Protein AF-A0A2H6HXT9-F1 (afdb_monomer_lite)

Radius of gyration: 16.84 Å; chains: 1; bounding box: 43×30×34 Å

Structure (mmCIF, N/CA/C/O backbone):
data_AF-A0A2H6HXT9-F1
#
_entry.id   AF-A0A2H6HXT9-F1
#
loop_
_atom_site.group_PDB
_atom_site.id
_atom_site.type_symbol
_atom_site.label_atom_id
_atom_site.label_alt_id
_atom_site.label_comp_id
_atom_site.label_asym_id
_atom_site.label_entity_id
_atom_site.label_seq_id
_atom_site.pdbx_PDB_ins_code
_atom_site.Cartn_x
_atom_site.Cartn_y
_atom_site.Cartn_z
_atom_site.occupancy
_atom_site.B_iso_or_equiv
_atom_site.auth_seq_id
_atom_site.auth_comp_id
_atom_site.auth_asym_id
_atom_site.auth_atom_id
_atom_site.pdbx_PDB_model_num
ATOM 1 N N . MET A 1 1 ? -14.020 0.576 -11.201 1.00 38.22 1 MET A N 1
ATOM 2 C CA . MET A 1 1 ? -14.914 1.562 -10.554 1.00 38.22 1 MET A CA 1
ATOM 3 C C . MET A 1 1 ? -15.436 0.905 -9.284 1.00 38.22 1 MET A C 1
ATOM 5 O O . MET A 1 1 ? -15.915 -0.216 -9.389 1.00 38.22 1 MET A O 1
ATOM 9 N N . MET A 1 2 ? -15.226 1.505 -8.109 1.00 42.09 2 MET A N 1
ATOM 10 C CA . MET A 1 2 ? -15.577 0.896 -6.816 1.00 42.09 2 MET A CA 1
ATOM 11 C C . MET A 1 2 ?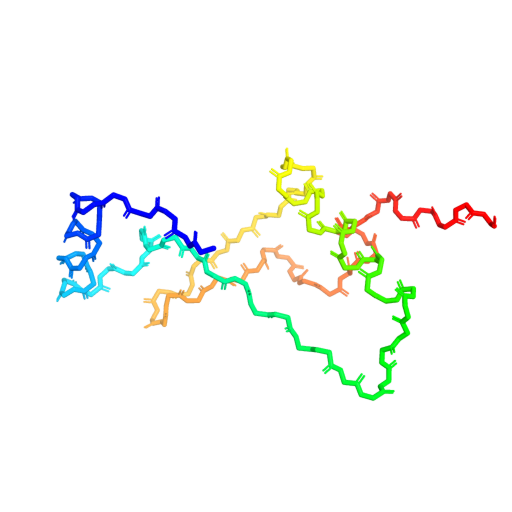 -17.100 0.702 -6.741 1.00 42.09 2 MET A C 1
ATOM 13 O O . MET A 1 2 ? -17.845 1.674 -6.831 1.00 42.09 2 MET A O 1
ATOM 17 N N . GLN A 1 3 ? -17.559 -0.546 -6.648 1.00 49.47 3 GLN A N 1
ATOM 18 C CA . GLN A 1 3 ? -18.977 -0.892 -6.526 1.00 49.47 3 GLN A CA 1
ATOM 19 C C . GLN A 1 3 ? -19.381 -0.842 -5.050 1.00 49.47 3 GLN A C 1
ATOM 21 O O . GLN A 1 3 ? -19.523 -1.876 -4.410 1.00 49.47 3 GLN A O 1
ATOM 26 N N . VAL A 1 4 ? -19.513 0.360 -4.494 1.00 56.03 4 VAL A N 1
ATOM 27 C CA . VAL A 1 4 ? -20.098 0.536 -3.159 1.00 56.03 4 VAL A CA 1
ATOM 28 C C . VAL A 1 4 ? -21.611 0.640 -3.334 1.00 56.03 4 VAL A C 1
ATOM 30 O O . VAL A 1 4 ? -22.085 1.490 -4.091 1.00 56.03 4 VAL A O 1
ATOM 33 N N . GLY A 1 5 ? -22.377 -0.235 -2.681 1.00 65.19 5 GLY A N 1
ATOM 34 C CA . GLY A 1 5 ? -23.839 -0.166 -2.723 1.00 65.19 5 GLY A CA 1
ATOM 35 C C . GLY A 1 5 ? -24.352 1.135 -2.092 1.00 65.19 5 GLY A C 1
ATOM 36 O O . GLY A 1 5 ? -23.758 1.645 -1.145 1.00 65.19 5 GLY A O 1
ATOM 37 N N . GLU A 1 6 ? -25.478 1.673 -2.571 1.00 62.91 6 GLU A N 1
ATOM 38 C CA . GLU A 1 6 ? -26.057 2.949 -2.093 1.00 62.91 6 GLU A CA 1
ATOM 39 C C . GLU A 1 6 ? -26.217 3.031 -0.562 1.00 62.91 6 GLU A C 1
ATOM 41 O O . GLU A 1 6 ? -26.062 4.095 0.039 1.00 62.91 6 GLU A O 1
ATOM 46 N N . VAL A 1 7 ? -26.499 1.896 0.084 1.00 62.38 7 VAL A N 1
ATOM 47 C CA . VAL A 1 7 ? -26.669 1.800 1.540 1.00 62.38 7 VAL A CA 1
ATOM 48 C C . VAL A 1 7 ? -25.334 1.948 2.280 1.00 62.38 7 VAL A C 1
ATOM 50 O O . VAL A 1 7 ? -25.271 2.662 3.282 1.00 62.38 7 VAL A O 1
ATOM 53 N N . GLU A 1 8 ? -24.260 1.341 1.770 1.00 62.88 8 GLU A N 1
ATOM 54 C CA . GLU A 1 8 ? -22.905 1.482 2.320 1.00 62.88 8 GLU A CA 1
ATOM 55 C C . GLU A 1 8 ? -22.364 2.896 2.104 1.00 62.88 8 GLU A C 1
ATOM 57 O O . GLU A 1 8 ? -21.839 3.504 3.034 1.00 62.88 8 GLU A O 1
ATOM 62 N N . ALA A 1 9 ? -22.580 3.479 0.921 1.00 64.25 9 ALA A N 1
ATOM 63 C CA . ALA A 1 9 ? -22.158 4.846 0.614 1.00 64.25 9 ALA A CA 1
ATOM 64 C C . ALA A 1 9 ? -22.768 5.880 1.580 1.00 64.25 9 ALA A C 1
ATOM 66 O O . ALA A 1 9 ? -22.097 6.832 2.000 1.00 64.25 9 ALA A O 1
ATOM 67 N N . ARG A 1 10 ? -24.030 5.676 1.983 1.00 67.69 10 ARG A N 1
ATOM 68 C CA . ARG A 1 10 ? -24.702 6.526 2.972 1.00 67.69 10 ARG A CA 1
ATOM 69 C C . ARG A 1 10 ? -24.127 6.335 4.375 1.00 67.69 10 ARG A C 1
ATOM 71 O O . ARG A 1 10 ? -23.859 7.328 5.049 1.00 67.69 10 ARG A O 1
ATOM 78 N N . ALA A 1 11 ? -23.873 5.093 4.787 1.00 66.31 11 ALA A N 1
ATOM 79 C CA . ALA A 1 11 ? -23.238 4.802 6.072 1.00 66.31 11 ALA A CA 1
ATOM 80 C C . ALA A 1 11 ? -21.834 5.429 6.173 1.00 66.31 11 ALA A C 1
ATOM 82 O O . ALA A 1 11 ? -21.501 6.025 7.197 1.00 66.31 11 ALA A O 1
ATOM 83 N N . TYR A 1 12 ? -21.045 5.384 5.094 1.00 63.53 12 TYR A N 1
ATOM 84 C CA . TYR A 1 12 ? -19.742 6.052 5.031 1.00 63.53 12 TYR A CA 1
ATOM 85 C C . TYR A 1 12 ? -19.864 7.573 5.094 1.00 63.53 12 TYR A C 1
ATOM 87 O O . TYR A 1 12 ? -19.135 8.213 5.847 1.00 63.53 12 TYR A O 1
ATOM 95 N N . SER A 1 13 ? -20.818 8.158 4.368 1.00 64.56 13 SER A N 1
ATOM 96 C CA . SER A 1 13 ? -21.043 9.609 4.384 1.00 64.56 13 SER A CA 1
ATOM 97 C C . SER A 1 13 ? -21.379 10.124 5.788 1.00 64.56 13 SER A C 1
ATOM 99 O O . SER A 1 13 ? -20.864 11.160 6.204 1.00 64.56 13 SER A O 1
ATOM 101 N N . GLU A 1 14 ? -22.186 9.387 6.555 1.00 67.44 14 GLU A N 1
ATOM 102 C CA . GLU A 1 14 ? -22.502 9.743 7.942 1.00 67.44 14 GLU A CA 1
ATOM 103 C C . GLU A 1 14 ? -21.301 9.607 8.892 1.00 67.44 14 GLU A C 1
ATOM 105 O O . GLU A 1 14 ? -21.137 10.426 9.795 1.00 67.44 14 GLU A O 1
ATOM 110 N N . GLN A 1 15 ? -20.447 8.598 8.702 1.00 64.44 15 GLN A N 1
ATOM 111 C CA . GLN A 1 15 ? -19.224 8.412 9.498 1.00 64.44 15 GLN A CA 1
ATOM 112 C C . GLN A 1 15 ? -18.219 9.546 9.240 1.00 64.44 15 GLN A C 1
ATOM 114 O O . GLN A 1 15 ? -17.683 10.129 10.184 1.00 64.44 15 GLN A O 1
ATOM 119 N N . VAL A 1 16 ? -18.058 9.943 7.973 1.00 65.62 16 VAL A N 1
ATOM 120 C CA . VAL A 1 16 ? -17.210 11.074 7.566 1.00 65.62 16 VAL A CA 1
ATOM 121 C C . VAL A 1 16 ? -17.710 12.392 8.150 1.00 65.62 16 VAL A C 1
ATOM 123 O O . VAL A 1 16 ? -16.905 13.179 8.644 1.00 65.62 16 VAL A O 1
ATOM 126 N N . GLN A 1 17 ? -19.027 12.625 8.157 1.00 68.94 17 GLN A N 1
ATOM 127 C CA . GLN A 1 17 ? -19.623 13.806 8.798 1.00 68.94 17 GLN A CA 1
ATOM 128 C C . GLN A 1 17 ? -19.396 13.837 10.315 1.00 68.94 17 GLN A C 1
ATOM 130 O O . GLN A 1 17 ? -19.299 14.914 10.898 1.00 68.94 17 GLN A O 1
ATOM 135 N N . ARG A 1 18 ? -19.275 12.666 10.951 1.00 68.62 18 ARG A N 1
ATOM 136 C CA . ARG A 1 18 ? -18.935 12.516 12.375 1.00 68.62 18 ARG A CA 1
ATOM 137 C C . ARG A 1 18 ? -17.422 12.556 12.641 1.00 68.62 18 ARG A C 1
ATOM 139 O O . ARG A 1 18 ? -17.008 12.350 13.775 1.00 68.62 18 ARG A O 1
ATOM 146 N N . GLY A 1 19 ? -16.605 12.824 11.618 1.00 57.06 19 GLY A N 1
ATOM 147 C CA . GLY A 1 19 ? -15.148 12.931 11.723 1.00 57.06 19 GLY A CA 1
ATOM 148 C C . GLY A 1 19 ? -14.401 11.595 11.701 1.00 57.06 19 GLY A C 1
ATOM 149 O O . GLY A 1 19 ? -13.176 11.597 11.755 1.00 57.06 19 GLY A O 1
ATOM 150 N N . ASN A 1 20 ? -15.101 10.464 11.572 1.00 55.84 20 ASN A N 1
ATOM 151 C CA . ASN A 1 20 ? -14.496 9.137 11.540 1.00 55.84 20 ASN A CA 1
ATOM 152 C C . ASN A 1 20 ? -14.316 8.657 10.089 1.00 55.84 20 ASN A C 1
ATOM 154 O O . ASN A 1 20 ? -15.278 8.275 9.421 1.00 55.84 20 ASN A O 1
ATOM 158 N N . LYS A 1 21 ? -13.073 8.679 9.595 1.00 61.06 21 LYS A N 1
ATOM 159 C CA . LYS A 1 21 ? -12.719 8.268 8.223 1.00 61.06 21 LYS A CA 1
ATOM 160 C C . LYS A 1 21 ? -12.161 6.844 8.129 1.00 61.06 21 LYS A C 1
ATOM 162 O O . LYS A 1 21 ? -11.927 6.378 7.018 1.00 61.06 21 LYS A O 1
ATOM 167 N N . SER A 1 22 ? -11.995 6.149 9.257 1.00 57.31 22 SER A N 1
ATOM 168 C CA . SER A 1 22 ? -11.368 4.814 9.317 1.00 57.31 22 SER A CA 1
ATOM 169 C C . SER A 1 22 ? -12.125 3.734 8.536 1.00 57.31 22 SER A C 1
ATOM 171 O O . SER A 1 22 ? -11.544 2.729 8.143 1.00 57.31 22 SER A O 1
ATOM 173 N N . LEU A 1 23 ? -13.423 3.941 8.290 1.00 54.62 23 LEU A N 1
ATOM 174 C CA . LEU A 1 23 ? -14.290 2.973 7.617 1.00 54.62 23 LEU A CA 1
ATOM 175 C C . LEU A 1 23 ? -14.412 3.196 6.107 1.00 54.62 23 LEU A C 1
ATOM 177 O O . LEU A 1 23 ? -15.010 2.360 5.436 1.00 54.62 23 LEU A O 1
ATOM 181 N N . ILE A 1 24 ? -13.888 4.298 5.556 1.00 59.94 24 ILE A N 1
ATOM 182 C CA . ILE A 1 24 ? -13.920 4.503 4.104 1.00 59.94 24 ILE A CA 1
ATOM 183 C C . ILE A 1 24 ? -12.993 3.462 3.468 1.00 59.94 24 ILE A C 1
ATOM 185 O O . ILE A 1 24 ? -11.822 3.410 3.847 1.00 59.94 24 ILE A O 1
ATOM 189 N N . PRO A 1 25 ? -13.464 2.671 2.486 1.00 63.53 25 PRO A N 1
ATOM 190 C CA . PRO A 1 25 ? -12.591 1.801 1.716 1.00 63.53 25 PRO A CA 1
ATOM 191 C C . PRO A 1 25 ? -11.413 2.613 1.169 1.00 63.53 25 PRO A C 1
ATOM 193 O O . PRO A 1 25 ? -11.600 3.546 0.384 1.00 63.53 25 PRO A O 1
ATOM 196 N N . GLY A 1 26 ? -10.205 2.298 1.636 1.00 66.25 26 GLY A N 1
ATOM 197 C CA . GLY A 1 26 ? -9.001 3.013 1.233 1.00 66.25 26 GLY A CA 1
ATOM 198 C C . GLY A 1 26 ? -8.800 2.948 -0.282 1.00 66.25 26 GLY A C 1
ATOM 199 O O . GLY A 1 26 ? -9.141 1.960 -0.932 1.00 66.25 26 GLY A O 1
ATOM 200 N N . ALA A 1 27 ? -8.231 4.007 -0.853 1.00 68.56 27 ALA A N 1
ATOM 201 C CA . ALA A 1 27 ? -7.804 4.030 -2.245 1.00 68.56 27 ALA A CA 1
ATOM 202 C C . ALA A 1 27 ? -6.284 4.183 -2.297 1.00 68.56 27 ALA A C 1
ATOM 204 O O . ALA A 1 27 ? -5.723 5.081 -1.672 1.00 68.56 27 ALA A O 1
ATOM 205 N N . VAL A 1 28 ? -5.619 3.323 -3.066 1.00 74.81 28 VAL A N 1
ATOM 206 C CA . VAL A 1 28 ? -4.180 3.434 -3.317 1.00 74.81 28 VAL A CA 1
ATOM 207 C C . VAL A 1 28 ? -3.973 4.201 -4.619 1.00 74.81 28 VAL A C 1
ATOM 209 O O . VAL A 1 28 ? -4.547 3.851 -5.652 1.00 74.81 28 VAL A O 1
ATOM 212 N N . ARG A 1 29 ? -3.147 5.253 -4.582 1.00 79.81 29 ARG A N 1
ATOM 213 C CA . ARG A 1 29 ? -2.704 5.978 -5.779 1.00 79.81 29 ARG A CA 1
ATOM 214 C C . ARG A 1 29 ? -1.267 5.595 -6.096 1.00 79.81 29 ARG A C 1
ATOM 216 O O . ARG A 1 29 ? -0.380 5.826 -5.282 1.00 79.81 29 ARG A O 1
ATOM 223 N N . ILE A 1 30 ? -1.038 5.108 -7.308 1.00 82.31 30 ILE A N 1
ATOM 224 C CA . ILE A 1 30 ? 0.303 4.878 -7.853 1.00 82.31 30 ILE A CA 1
ATOM 225 C C . ILE A 1 30 ? 0.523 5.880 -8.984 1.00 82.31 30 ILE A C 1
ATOM 227 O O . ILE A 1 30 ? -0.374 6.123 -9.793 1.00 82.31 30 ILE A O 1
ATOM 231 N N . SER A 1 31 ? 1.693 6.512 -9.010 1.00 86.00 31 SER A N 1
ATOM 232 C CA . SER A 1 31 ? 2.056 7.508 -10.018 1.00 86.00 31 SER A CA 1
ATOM 233 C C . SER A 1 31 ? 3.281 7.022 -10.780 1.00 86.00 31 SER A C 1
ATOM 235 O O . SER A 1 31 ? 4.354 6.918 -10.197 1.00 86.00 31 SER A O 1
ATOM 237 N N . PHE A 1 32 ? 3.109 6.741 -12.072 1.00 84.50 32 PHE A N 1
ATOM 238 C CA . PHE A 1 32 ? 4.212 6.414 -12.973 1.00 84.50 32 PHE A CA 1
ATOM 239 C C . PHE A 1 32 ? 4.770 7.688 -13.621 1.00 84.50 32 PHE A C 1
ATOM 241 O O . PHE A 1 32 ? 4.013 8.592 -13.984 1.00 84.50 32 PHE A O 1
ATOM 248 N N . GLY A 1 33 ? 6.090 7.766 -13.757 1.00 85.00 33 GLY A N 1
ATOM 249 C CA . GLY A 1 33 ? 6.820 8.852 -14.405 1.00 85.00 33 GLY A CA 1
ATOM 250 C C . GLY A 1 33 ? 7.749 8.351 -15.511 1.00 85.00 33 GLY A C 1
ATOM 251 O O . GLY A 1 33 ? 7.829 7.160 -15.791 1.00 85.00 33 GLY A O 1
ATOM 252 N N . LEU A 1 34 ? 8.496 9.282 -16.114 1.00 81.44 34 LEU A N 1
ATOM 253 C CA . LEU A 1 34 ? 9.416 9.032 -17.240 1.00 81.44 34 LEU A CA 1
ATOM 254 C C . LEU A 1 34 ? 10.501 7.976 -16.970 1.00 81.44 34 LEU A C 1
ATOM 256 O O . LEU A 1 34 ? 11.107 7.478 -17.911 1.00 81.44 34 LEU A O 1
ATOM 260 N N . TYR A 1 35 ? 10.763 7.662 -15.703 1.00 83.69 35 TYR A N 1
ATOM 261 C CA . TYR A 1 35 ? 11.812 6.732 -15.287 1.00 83.69 35 TYR A CA 1
ATOM 262 C C . TYR A 1 35 ? 11.299 5.329 -14.967 1.00 83.69 35 TYR A C 1
ATOM 264 O O . TYR A 1 35 ? 12.097 4.480 -14.588 1.00 83.69 35 TYR A O 1
ATOM 272 N N . ASN A 1 36 ? 9.993 5.078 -15.084 1.00 86.88 36 ASN A N 1
ATOM 273 C CA . ASN A 1 36 ? 9.469 3.732 -14.909 1.00 86.88 36 ASN A CA 1
ATOM 274 C C . ASN A 1 36 ? 9.633 2.924 -16.194 1.00 86.88 36 ASN A C 1
ATOM 276 O O . ASN A 1 36 ? 9.302 3.384 -17.286 1.00 86.88 36 ASN A O 1
ATOM 280 N N . SER A 1 37 ? 10.128 1.706 -16.033 1.00 90.88 37 SER A N 1
ATOM 281 C CA . SER A 1 37 ? 10.160 0.668 -17.056 1.00 90.88 37 SER A CA 1
ATOM 282 C C . SER A 1 37 ? 8.949 -0.259 -16.930 1.00 90.88 37 SER A C 1
ATOM 284 O O . SER A 1 37 ? 8.265 -0.267 -15.906 1.00 90.88 37 SER A O 1
ATOM 286 N N . GLU A 1 38 ? 8.701 -1.084 -17.947 1.00 91.69 38 GLU A N 1
ATOM 287 C CA . GLU A 1 38 ? 7.691 -2.153 -17.872 1.00 91.69 38 GLU A CA 1
ATOM 288 C C . GLU A 1 38 ? 7.960 -3.094 -16.689 1.00 91.69 38 GLU A C 1
ATOM 290 O O . GLU A 1 38 ? 7.045 -3.413 -15.937 1.00 91.69 38 GLU A O 1
ATOM 295 N N . ALA A 1 39 ? 9.233 -3.405 -16.421 1.00 88.81 39 ALA A N 1
ATOM 296 C CA . ALA A 1 39 ? 9.628 -4.211 -15.269 1.00 88.81 39 ALA A CA 1
ATOM 297 C C . ALA A 1 39 ? 9.233 -3.574 -13.921 1.00 88.81 39 ALA A C 1
ATOM 299 O O . ALA A 1 39 ? 8.951 -4.287 -12.959 1.00 88.81 39 ALA A O 1
ATOM 300 N N . ASP A 1 40 ? 9.186 -2.242 -13.822 1.00 87.44 40 ASP A N 1
ATOM 301 C CA . ASP A 1 40 ? 8.710 -1.568 -12.606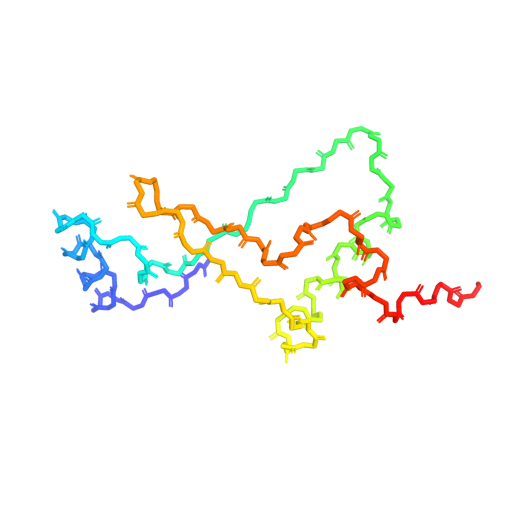 1.00 87.44 40 ASP A CA 1
ATOM 302 C C . ASP A 1 40 ? 7.190 -1.681 -12.452 1.00 87.44 40 ASP A C 1
ATOM 304 O O . ASP A 1 40 ? 6.688 -1.784 -11.331 1.00 87.44 40 ASP A O 1
ATOM 308 N N . VAL A 1 41 ? 6.455 -1.699 -13.569 1.00 89.38 41 VAL A N 1
ATOM 309 C CA . VAL A 1 41 ? 5.008 -1.950 -13.573 1.00 89.38 41 VAL A CA 1
ATOM 310 C C . VAL A 1 41 ? 4.724 -3.388 -13.141 1.00 89.38 41 VAL A C 1
ATOM 312 O O . VAL A 1 41 ? 3.875 -3.594 -12.276 1.00 89.38 41 VAL A O 1
ATOM 315 N N . ASP A 1 42 ? 5.470 -4.364 -13.660 1.00 89.94 42 ASP A N 1
ATOM 316 C CA . ASP A 1 42 ? 5.314 -5.777 -13.296 1.00 89.94 42 ASP A CA 1
ATOM 317 C C . ASP A 1 42 ? 5.574 -6.014 -11.805 1.00 89.94 42 ASP A C 1
ATOM 319 O O . ASP A 1 42 ? 4.770 -6.656 -11.124 1.00 89.94 42 ASP A O 1
ATOM 323 N N . ARG A 1 43 ? 6.639 -5.415 -11.254 1.00 86.00 43 ARG A N 1
ATOM 324 C CA . ARG A 1 43 ? 6.916 -5.461 -9.807 1.00 86.00 43 ARG A CA 1
ATOM 325 C C . ARG A 1 43 ? 5.786 -4.844 -8.983 1.00 86.00 43 ARG A C 1
ATOM 327 O O . ARG A 1 43 ? 5.427 -5.384 -7.938 1.00 86.00 43 ARG A O 1
ATOM 334 N N . ALA A 1 44 ? 5.209 -3.729 -9.438 1.00 87.75 44 ALA A N 1
ATOM 335 C CA . ALA A 1 44 ? 4.084 -3.099 -8.752 1.00 87.75 44 ALA A CA 1
ATOM 336 C C . ALA A 1 44 ? 2.829 -3.990 -8.773 1.00 87.75 44 ALA A C 1
ATOM 338 O O . ALA A 1 44 ? 2.134 -4.094 -7.760 1.00 87.75 44 ALA A O 1
ATOM 339 N N . LEU A 1 45 ? 2.547 -4.651 -9.900 1.00 90.00 45 LEU A N 1
ATOM 340 C CA . LEU A 1 45 ? 1.425 -5.581 -10.032 1.00 90.00 45 LEU A CA 1
ATOM 341 C C . LEU A 1 45 ? 1.593 -6.814 -9.138 1.00 90.00 45 LEU A C 1
ATOM 343 O O . LEU A 1 45 ? 0.635 -7.193 -8.460 1.00 90.00 45 LEU A O 1
ATOM 347 N N . ASP A 1 46 ? 2.790 -7.404 -9.084 1.00 89.00 46 ASP A N 1
ATOM 348 C CA . ASP A 1 46 ? 3.068 -8.549 -8.208 1.00 89.00 46 ASP A CA 1
ATOM 349 C C . ASP A 1 46 ? 2.882 -8.186 -6.727 1.00 89.00 46 ASP A C 1
ATOM 351 O O . ASP A 1 46 ? 2.146 -8.860 -5.996 1.00 89.00 46 ASP A O 1
ATOM 355 N N . ALA A 1 47 ? 3.459 -7.060 -6.298 1.00 85.50 47 ALA A N 1
ATOM 356 C CA . ALA A 1 47 ? 3.319 -6.574 -4.930 1.00 85.50 47 ALA A CA 1
ATOM 357 C C . ALA A 1 47 ? 1.846 -6.332 -4.555 1.00 85.50 47 ALA A C 1
ATOM 359 O O . ALA A 1 47 ? 1.392 -6.781 -3.499 1.00 85.50 47 ALA A O 1
ATOM 360 N N . LEU A 1 48 ? 1.068 -5.683 -5.430 1.00 87.44 48 LEU A N 1
ATOM 361 C CA . LEU A 1 48 ? -0.366 -5.470 -5.212 1.00 87.44 48 LEU A CA 1
ATOM 362 C C . LEU A 1 48 ? -1.141 -6.787 -5.125 1.00 87.44 48 LEU A C 1
ATOM 364 O O . LEU A 1 48 ? -2.017 -6.920 -4.270 1.00 87.44 48 LEU A O 1
ATOM 368 N N . ALA A 1 49 ? -0.827 -7.763 -5.978 1.00 88.19 49 ALA A N 1
ATOM 369 C CA . ALA A 1 49 ? -1.485 -9.063 -5.963 1.00 88.19 49 ALA A CA 1
ATOM 370 C C . ALA A 1 49 ? -1.214 -9.820 -4.653 1.00 88.19 49 ALA A C 1
ATOM 372 O O . ALA A 1 49 ? -2.130 -10.424 -4.095 1.00 88.19 49 ALA A O 1
ATOM 373 N N . ARG A 1 50 ? 0.015 -9.751 -4.130 1.00 84.50 50 ARG A N 1
ATOM 374 C CA . ARG A 1 50 ? 0.395 -10.325 -2.827 1.00 84.50 50 ARG A CA 1
ATOM 375 C C . ARG A 1 50 ? -0.331 -9.647 -1.668 1.00 84.50 50 ARG A C 1
ATOM 377 O O . ARG A 1 50 ? -0.906 -10.335 -0.829 1.00 84.50 50 ARG A O 1
ATOM 384 N N . ILE A 1 51 ? -0.380 -8.313 -1.655 1.00 85.31 51 ILE A N 1
ATOM 385 C CA . ILE A 1 51 ? -1.135 -7.548 -0.648 1.00 85.31 51 ILE A CA 1
ATOM 386 C C . ILE A 1 51 ? -2.620 -7.928 -0.691 1.00 85.31 51 ILE A C 1
ATOM 388 O O . ILE A 1 51 ? -3.211 -8.208 0.347 1.00 85.31 51 ILE A O 1
ATOM 392 N N . ALA A 1 52 ? -3.215 -8.006 -1.884 1.00 84.25 52 ALA A N 1
ATOM 393 C CA . ALA A 1 52 ? -4.625 -8.359 -2.052 1.00 84.25 52 ALA A CA 1
ATOM 394 C C . ALA A 1 52 ? -4.958 -9.782 -1.570 1.00 84.25 52 ALA A C 1
ATOM 396 O O . ALA A 1 52 ? -6.083 -10.033 -1.142 1.00 84.25 52 ALA A O 1
ATOM 397 N N . ARG A 1 53 ? -3.992 -10.709 -1.621 1.00 87.81 53 ARG A N 1
ATOM 398 C CA . ARG A 1 53 ? -4.124 -12.066 -1.066 1.00 87.81 53 ARG A CA 1
ATOM 399 C C . ARG A 1 53 ? -3.863 -12.147 0.440 1.00 87.81 53 ARG A C 1
ATOM 401 O O . ARG A 1 53 ? -4.173 -13.171 1.039 1.00 87.81 53 ARG A O 1
ATOM 408 N N . GLY A 1 54 ? -3.334 -11.086 1.050 1.00 84.12 54 GLY A N 1
ATOM 409 C CA . GLY A 1 54 ? -2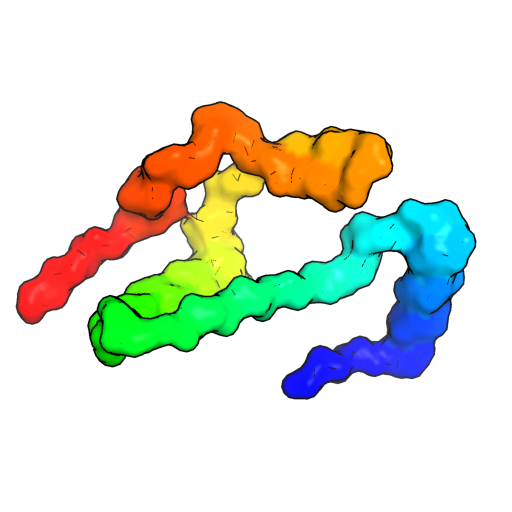.915 -11.085 2.452 1.00 84.12 54 GLY A CA 1
ATOM 410 C C . GLY A 1 54 ? -1.539 -11.717 2.689 1.00 84.12 54 GLY A C 1
ATOM 411 O O . GLY A 1 54 ? -1.207 -12.022 3.829 1.00 84.12 54 GLY A O 1
ATOM 412 N N . ASP A 1 55 ? -0.725 -11.886 1.640 1.00 82.25 55 ASP A N 1
ATOM 413 C CA . ASP A 1 55 ? 0.623 -12.478 1.727 1.00 82.25 55 ASP A CA 1
ATOM 414 C C . ASP A 1 55 ? 1.648 -11.523 2.376 1.00 82.25 55 ASP A C 1
ATOM 416 O O . ASP A 1 55 ? 2.794 -11.898 2.618 1.00 82.25 55 ASP A O 1
ATOM 420 N N . VAL A 1 56 ? 1.255 -10.269 2.620 1.00 79.56 56 VAL A N 1
ATOM 421 C CA . VAL A 1 56 ? 2.074 -9.234 3.256 1.00 79.56 56 VAL A CA 1
ATOM 422 C C . VAL A 1 56 ? 1.438 -8.875 4.594 1.00 79.56 56 VAL A C 1
ATOM 424 O O . VAL A 1 56 ? 0.358 -8.288 4.634 1.00 79.56 56 VAL A O 1
ATOM 427 N N . ALA A 1 57 ? 2.120 -9.215 5.687 1.00 74.69 57 ALA A N 1
ATOM 428 C CA . ALA A 1 57 ? 1.698 -8.885 7.042 1.00 74.69 57 ALA A CA 1
ATOM 429 C C . ALA A 1 57 ? 2.585 -7.766 7.598 1.00 74.69 57 ALA A C 1
ATOM 431 O O . ALA A 1 57 ? 3.753 -7.983 7.919 1.00 74.69 57 ALA A O 1
ATOM 432 N N . LEU A 1 58 ? 2.019 -6.564 7.697 1.00 78.44 58 LEU A N 1
ATOM 433 C CA . LEU A 1 58 ? 2.632 -5.423 8.367 1.00 78.44 58 LEU A CA 1
ATOM 434 C C . LEU A 1 58 ? 1.691 -4.914 9.450 1.00 78.44 58 LEU A C 1
ATOM 436 O O . LEU A 1 58 ? 0.495 -4.746 9.218 1.00 78.44 58 LEU A O 1
ATOM 440 N N . GLU A 1 59 ? 2.249 -4.666 10.628 1.00 83.31 59 GLU A N 1
ATOM 441 C CA . GLU A 1 59 ? 1.538 -3.994 11.707 1.00 83.31 59 GLU A CA 1
ATOM 442 C C . GLU A 1 59 ? 1.632 -2.483 11.503 1.00 83.31 59 GLU A C 1
ATOM 444 O O . GLU A 1 59 ? 2.697 -1.963 11.166 1.00 83.31 59 GLU A O 1
ATOM 449 N N . TYR A 1 60 ? 0.520 -1.782 11.711 1.00 82.00 60 TYR A N 1
ATOM 450 C CA . TYR A 1 60 ? 0.434 -0.330 11.597 1.00 82.00 60 TYR A CA 1
ATOM 451 C C . TYR A 1 60 ? -0.092 0.273 12.899 1.00 82.00 60 TYR A C 1
ATOM 453 O O . TYR A 1 60 ? -1.002 -0.280 13.517 1.00 82.00 60 TYR A O 1
ATOM 461 N N . GLU A 1 61 ? 0.455 1.421 13.284 1.00 85.25 61 GLU A N 1
ATOM 462 C CA . GLU A 1 61 ? -0.057 2.278 14.350 1.00 85.25 61 GLU A CA 1
ATOM 463 C C . GLU A 1 61 ? -0.751 3.510 13.758 1.00 85.25 61 GLU A C 1
ATOM 465 O O . GLU A 1 61 ? -0.275 4.093 12.782 1.00 85.25 61 GLU A O 1
ATOM 470 N N . GLU A 1 62 ? -1.896 3.884 14.331 1.00 82.31 62 GLU A N 1
ATOM 471 C CA . GLU A 1 62 ? -2.662 5.061 13.917 1.00 82.31 62 GLU A CA 1
ATOM 472 C C . GLU A 1 62 ? -2.167 6.311 14.658 1.00 82.31 62 GLU A C 1
ATOM 474 O O . GLU A 1 62 ? -2.201 6.396 15.889 1.00 82.31 62 GLU A O 1
ATOM 479 N N . GLU A 1 63 ? -1.752 7.316 13.897 1.00 82.56 63 GLU A N 1
ATOM 480 C CA . GLU A 1 63 ? -1.535 8.675 14.360 1.00 82.56 63 GLU A CA 1
ATOM 481 C C . GLU A 1 63 ? -2.899 9.361 14.484 1.00 82.56 63 GLU A C 1
ATOM 483 O O . GLU A 1 63 ? -3.558 9.723 13.512 1.00 82.56 63 GLU A O 1
ATOM 488 N N . THR A 1 64 ? -3.358 9.481 15.726 1.00 70.12 64 THR A N 1
ATOM 489 C CA . THR A 1 64 ? -4.738 9.881 16.045 1.00 70.12 64 THR A CA 1
ATOM 490 C C . THR A 1 64 ? -5.098 11.323 15.680 1.00 70.12 64 THR A C 1
ATOM 492 O O . THR A 1 64 ? -6.283 11.659 15.670 1.00 70.12 64 THR A O 1
ATOM 495 N N . VAL A 1 65 ? -4.126 12.194 15.388 1.00 73.94 65 VAL A N 1
ATOM 496 C CA . VAL A 1 65 ? -4.395 13.610 15.085 1.00 73.94 65 VAL A CA 1
ATOM 497 C C . VAL A 1 65 ? -4.813 13.790 13.623 1.00 73.94 65 VAL A C 1
ATOM 499 O O . VAL A 1 65 ? -5.714 14.581 13.337 1.00 73.94 65 VAL A O 1
ATOM 502 N N . HIS A 1 66 ? -4.208 13.040 12.704 1.00 70.94 66 HIS A N 1
ATOM 503 C CA . HIS A 1 66 ? -4.434 13.134 11.261 1.00 70.94 66 HIS A CA 1
ATOM 504 C C . HIS A 1 66 ? -5.101 11.876 10.685 1.00 70.94 66 HIS A C 1
ATOM 506 O O . HIS A 1 66 ? -5.582 11.909 9.549 1.00 70.94 66 HIS A O 1
ATOM 512 N N . GLY A 1 67 ? -5.191 10.798 11.474 1.00 69.81 67 GLY A N 1
ATOM 513 C CA . GLY A 1 67 ? -5.685 9.491 11.034 1.00 69.81 67 GLY A CA 1
ATOM 514 C C . GLY A 1 67 ? -4.719 8.811 10.063 1.00 69.81 67 GLY A C 1
ATOM 515 O O . GLY A 1 67 ? -5.150 8.067 9.180 1.00 69.81 67 GLY A O 1
ATOM 516 N N . GLU A 1 68 ? -3.427 9.136 10.161 1.00 78.12 68 GLU A N 1
ATOM 517 C CA . GLU A 1 68 ? -2.379 8.514 9.356 1.00 78.12 68 GLU A CA 1
ATOM 518 C C . GLU A 1 68 ? -1.969 7.180 9.976 1.00 78.12 68 GLU A C 1
ATOM 520 O O . GLU A 1 68 ? -1.986 7.017 11.189 1.00 78.12 68 GLU A O 1
ATOM 525 N N . PHE A 1 69 ? -1.593 6.211 9.146 1.00 80.12 69 PHE A N 1
ATOM 526 C CA . PHE A 1 69 ? -1.111 4.916 9.614 1.00 80.12 69 PHE A CA 1
ATOM 527 C C . PHE A 1 69 ? 0.373 4.788 9.296 1.00 80.12 69 PHE A C 1
ATOM 529 O O . PHE A 1 69 ? 0.779 4.910 8.136 1.00 80.12 69 PHE A O 1
ATOM 536 N N . HIS A 1 70 ? 1.179 4.494 10.311 1.00 81.06 70 HIS A N 1
ATOM 537 C CA . HIS A 1 70 ? 2.610 4.259 10.163 1.00 81.06 70 HIS A CA 1
ATOM 538 C C . HIS A 1 70 ? 2.938 2.801 10.478 1.00 81.06 70 HIS A C 1
ATOM 540 O O . HIS A 1 70 ? 2.409 2.254 11.441 1.00 81.06 70 HIS A O 1
ATOM 546 N N . PRO A 1 71 ? 3.791 2.135 9.686 1.00 83.19 71 PRO A N 1
ATOM 547 C CA . PRO A 1 71 ? 4.170 0.765 9.978 1.00 83.19 71 PRO A CA 1
ATOM 548 C C . PRO A 1 71 ? 5.047 0.704 11.229 1.00 83.19 71 PRO A C 1
ATOM 550 O O . PRO A 1 71 ? 6.049 1.421 11.348 1.00 83.19 71 PRO A O 1
ATOM 553 N N . VAL A 1 72 ? 4.694 -0.205 12.130 1.00 83.25 72 VAL A N 1
ATOM 554 C CA . VAL A 1 72 ? 5.429 -0.470 13.365 1.00 83.25 72 VAL A CA 1
ATOM 555 C C . VAL A 1 72 ? 6.822 -0.999 13.007 1.00 83.25 72 VAL A C 1
ATOM 557 O O . VAL A 1 72 ? 6.974 -1.931 12.219 1.00 83.25 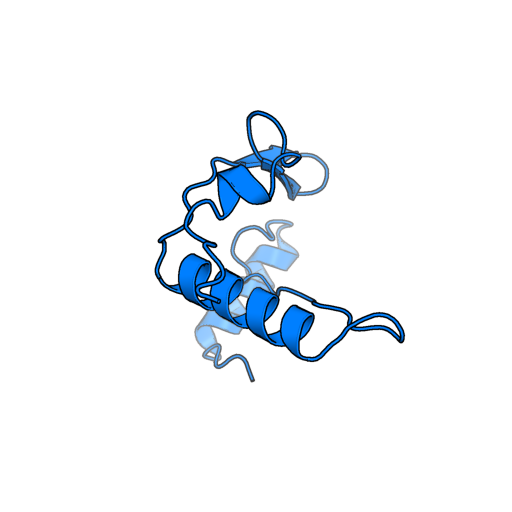72 VAL A O 1
ATOM 560 N N . GLY A 1 73 ? 7.867 -0.382 13.563 1.00 76.56 73 GLY A N 1
ATOM 561 C CA . GLY A 1 73 ? 9.263 -0.763 13.301 1.00 76.56 73 GLY A CA 1
ATOM 562 C C . GLY A 1 73 ? 9.896 -0.149 12.042 1.00 76.56 73 GLY A C 1
ATOM 563 O O . GL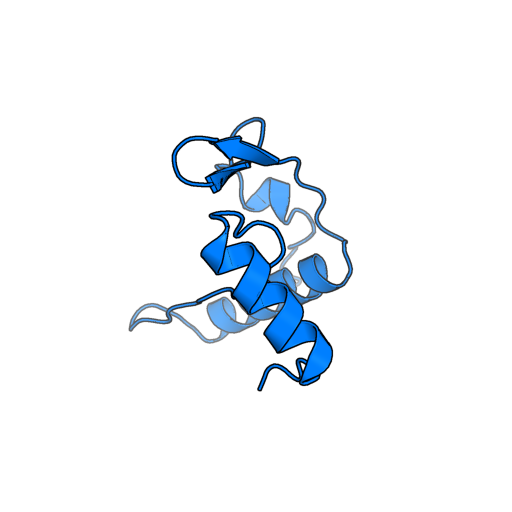Y A 1 73 ? 11.066 -0.423 11.769 1.00 76.56 73 GLY A O 1
ATOM 564 N N . GLY A 1 74 ? 9.176 0.715 11.315 1.00 66.50 74 GLY A N 1
ATOM 565 C CA . GLY A 1 74 ? 9.697 1.476 10.175 1.00 66.50 74 GLY A CA 1
ATOM 566 C C . GLY A 1 74 ? 9.619 0.739 8.831 1.00 66.50 74 GLY A C 1
ATOM 567 O O . GLY A 1 74 ? 9.984 -0.427 8.700 1.00 66.50 74 GLY A O 1
ATOM 568 N N . ALA A 1 75 ? 9.162 1.454 7.797 1.00 59.72 75 ALA A N 1
ATOM 569 C CA . ALA A 1 75 ? 8.862 0.923 6.458 1.00 59.72 75 ALA A CA 1
ATOM 570 C C . ALA A 1 75 ? 10.082 0.743 5.536 1.00 59.72 75 ALA A C 1
ATOM 572 O O . ALA A 1 75 ? 9.930 0.633 4.323 1.00 59.72 75 ALA A O 1
ATOM 573 N N . THR A 1 76 ? 11.302 0.844 6.053 1.00 58.66 76 THR A N 1
ATOM 574 C CA . THR A 1 76 ? 12.468 1.173 5.217 1.00 58.66 76 THR A CA 1
ATOM 575 C C . THR A 1 76 ? 13.026 0.012 4.406 1.00 58.66 76 THR A C 1
ATOM 577 O O . THR A 1 76 ? 13.849 0.237 3.525 1.00 58.66 76 THR A O 1
ATOM 580 N N . ASP A 1 77 ? 12.584 -1.213 4.671 1.00 65.44 77 ASP A N 1
ATOM 581 C CA . ASP A 1 77 ? 13.148 -2.417 4.071 1.00 65.44 77 ASP A CA 1
ATOM 582 C C . ASP A 1 77 ? 12.132 -3.089 3.142 1.00 65.44 77 ASP A C 1
ATOM 584 O O . ASP A 1 77 ? 11.528 -4.110 3.471 1.00 65.44 77 ASP A O 1
ATOM 588 N N . TYR A 1 78 ? 11.905 -2.461 1.984 1.00 60.72 78 TYR A N 1
ATOM 589 C CA . TYR A 1 78 ? 10.999 -2.964 0.945 1.00 60.72 78 TYR A CA 1
ATOM 590 C C . TYR A 1 78 ? 11.328 -4.401 0.531 1.00 60.72 78 TYR A C 1
ATOM 592 O O . TYR A 1 78 ? 10.418 -5.203 0.333 1.00 60.72 78 TYR A O 1
ATOM 600 N N . GLU A 1 79 ? 12.617 -4.735 0.463 1.00 61.59 79 GLU A N 1
ATOM 601 C CA . GLU A 1 79 ? 13.099 -6.077 0.135 1.00 61.59 79 GLU A CA 1
ATOM 602 C C . GLU A 1 79 ? 12.684 -7.098 1.193 1.00 61.59 79 GLU A C 1
ATOM 604 O O . GLU A 1 79 ? 12.255 -8.194 0.853 1.00 61.59 79 GLU A O 1
ATOM 609 N N . ARG A 1 80 ? 12.722 -6.742 2.482 1.00 64.19 80 ARG A N 1
ATOM 610 C CA . ARG A 1 80 ? 12.207 -7.599 3.559 1.00 64.19 80 ARG A CA 1
ATOM 611 C C . ARG A 1 80 ? 10.683 -7.712 3.537 1.00 64.19 80 ARG A C 1
ATOM 613 O O . ARG A 1 80 ? 10.164 -8.814 3.702 1.00 64.19 80 ARG A O 1
ATOM 620 N N . ILE A 1 81 ? 9.977 -6.603 3.310 1.00 63.88 81 ILE A N 1
ATOM 621 C CA . ILE A 1 81 ? 8.502 -6.538 3.260 1.00 63.88 81 ILE A CA 1
ATOM 622 C C . ILE A 1 81 ? 7.950 -7.401 2.121 1.00 63.88 81 ILE A C 1
ATOM 624 O O . ILE A 1 81 ? 6.928 -8.068 2.277 1.00 63.88 81 ILE A O 1
ATOM 628 N N . LEU A 1 82 ? 8.643 -7.403 0.986 1.00 63.94 82 LEU A N 1
ATOM 629 C CA . LEU A 1 82 ? 8.277 -8.161 -0.204 1.00 63.94 82 LEU A CA 1
ATOM 630 C C . LEU A 1 82 ? 9.160 -9.402 -0.395 1.00 63.94 82 LEU A C 1
ATOM 632 O O . LEU A 1 82 ? 9.113 -10.017 -1.464 1.00 63.94 82 LEU A O 1
ATOM 636 N N . SER A 1 83 ? 9.938 -9.807 0.618 1.00 56.50 83 SER A N 1
ATOM 637 C CA . SER A 1 83 ? 10.879 -10.929 0.497 1.00 56.50 83 SER A CA 1
ATOM 638 C C . SER A 1 83 ? 10.140 -12.176 0.002 1.00 56.50 83 SER A C 1
ATOM 640 O O . SER A 1 83 ? 9.078 -12.555 0.501 1.00 56.50 83 SER A O 1
ATOM 642 N N . GLY A 1 84 ? 10.626 -12.696 -1.125 1.00 54.03 84 GLY A N 1
ATOM 643 C CA . GLY A 1 84 ? 9.870 -13.511 -2.083 1.00 54.03 84 GLY A CA 1
ATOM 644 C C . GLY A 1 84 ? 10.057 -13.040 -3.533 1.00 54.03 84 GLY A C 1
ATOM 645 O O . GLY A 1 84 ? 9.860 -13.822 -4.456 1.00 54.03 84 GLY A O 1
ATOM 646 N N . LEU A 1 85 ? 10.516 -11.798 -3.737 1.00 52.69 85 LEU A N 1
ATOM 647 C CA . LEU A 1 85 ? 10.968 -11.272 -5.028 1.00 52.69 85 LEU A CA 1
ATOM 648 C C . LEU A 1 85 ? 12.359 -11.827 -5.390 1.00 52.69 85 LEU A C 1
ATOM 650 O O . LEU A 1 85 ? 13.350 -11.105 -5.371 1.00 52.69 85 LEU A O 1
ATOM 654 N N . SER A 1 86 ? 12.460 -13.118 -5.709 1.00 45.19 86 SER A N 1
ATOM 655 C CA . SER A 1 86 ? 13.561 -13.555 -6.571 1.00 45.19 86 SER A CA 1
ATOM 656 C C . SER A 1 86 ? 13.138 -13.246 -8.005 1.00 45.19 86 SER A C 1
ATOM 658 O O . SER A 1 86 ? 12.149 -13.824 -8.458 1.00 45.19 86 SER A O 1
ATOM 660 N N . PRO A 1 87 ? 13.831 -12.359 -8.738 1.00 44.06 87 PRO A N 1
ATOM 661 C CA . PRO A 1 87 ? 13.701 -12.347 -10.178 1.00 44.06 87 PRO A CA 1
ATOM 662 C C . PRO A 1 87 ? 14.362 -13.640 -10.659 1.00 44.06 87 PRO A C 1
ATOM 664 O O . PRO A 1 87 ? 15.588 -13.738 -10.726 1.00 44.06 87 PRO A O 1
ATOM 667 N N . GLU A 1 88 ? 13.564 -14.678 -10.901 1.00 43.22 88 GLU A N 1
ATOM 668 C CA . GLU A 1 88 ? 14.054 -15.747 -11.761 1.00 43.22 88 GLU A CA 1
ATOM 669 C C . GLU A 1 88 ? 14.37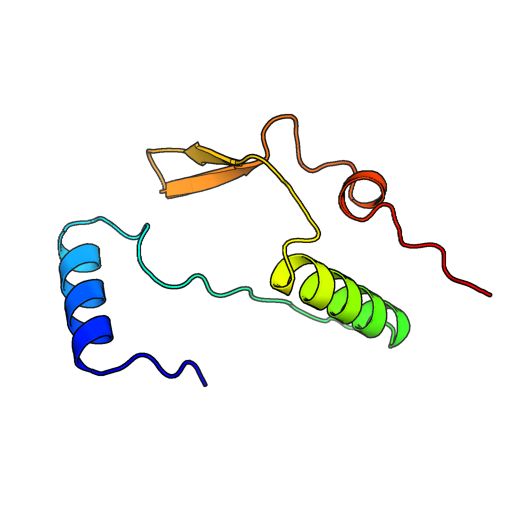9 -15.130 -13.129 1.00 43.22 88 GLU A C 1
ATOM 671 O O . GLU A 1 88 ? 13.675 -14.242 -13.614 1.00 43.22 88 GLU A O 1
ATOM 676 N N . SER A 1 89 ? 15.559 -15.518 -13.609 1.00 45.19 89 SER A N 1
ATOM 677 C CA . SER A 1 89 ? 16.432 -14.819 -14.557 1.00 45.19 89 SER A CA 1
ATOM 678 C C . SER A 1 89 ? 15.893 -14.673 -15.974 1.00 45.19 89 SER A C 1
ATOM 680 O O . SER A 1 89 ? 15.143 -15.566 -16.423 1.00 45.19 89 SER A O 1
#

Sequence (89 aa):
MMQVGEVEARAYSEQVQRGNKSLIPGAVRISFGLYNSEADVDRALDALARIARGDVALEYEEETVHGEFHPVGGATDYERILSGLSPES

pLDDT: mean 71.58, std 13.66, range [38.22, 91.69]

Secondary structure (DSSP, 8-state):
-----HHHHHHHHHHHHTT--TTS---------TT--HHHHHHHHHHHHHHHHT-----EEEETTTTEEEETT-S--HHHHTTT-----

Foldseek 3Di:
DDPDDPVRVVVCVVCVVVVHNVPPDDDDDDDDDPPDDVVNVVVVVVVVVCVVVVVFDFDWDAPVPVRDTATPPHPPCVCVRPVVPDPPD